Protein AF-A0A8S2TVH1-F1 (afdb_monomer)

Organism: NCBI:txid392030

Foldseek 3Di:
DPPPCPQVVVCVVQVDRPPDDDPPPPPVPVVPDLDFDWDWDWDWGADPNDIDIDIDIDTPSVPPD

Nearest PDB structures (foldseek):
  5knc-assembly1_G  TM=3.981E-01  e=2.047E+00  Enterococcus hirae ATCC 9790
  9b8p-assembly1_H  TM=3.356E-01  e=3.007E+00  Rattus norvegicus
  6xbw-assembly1_H  TM=3.119E-01  e=3.646E+00  Bos taurus
  6o7x-assembly1_M  TM=3.959E-01  e=6.493E+00  Saccharomyces cerevisiae S288C
  7y8r-assembly1_M  TM=4.176E-01  e=8.393E+00  Homo sapiens

Radius of gyration: 13.95 Å; Cα contacts (8 Å, |Δi|>4): 58; chains: 1; bounding box: 35×22×32 Å

Sequence (65 aa):
ESGLGKTTLINSLFQRDLHSQQHLSNAAQEQLYSSIKIEPSTINIEECGVKVRLTIINTPGYGDS

Solvent-accessible surface area (backbone atoms only — not comparable to full-atom values): 4418 Å² total; per-residue (Å²): 82,86,85,80,47,65,69,56,52,54,25,65,76,65,76,42,82,89,82,78,82,79,83,82,84,50,74,86,68,56,76,81,53,97,57,69,44,81,46,80,46,76,49,80,46,74,56,98,88,43,80,44,78,50,75,47,76,44,52,57,60,55,75,64,126

Mean predicted aligned error: 10.28 Å

InterPro domains:
  IPR027417 P-loop containing nucleoside triphosphate hydrolase [G3DSA:3.40.50.300] (1-65)
  IPR027417 P-loop containing nucleoside triphosphate hydrolase [SSF52540] (2-64)
  IPR030379 Septin-type guanine nucleotide-binding (G) domain [PF00735] (1-65)
  IPR030379 Septin-type guanine nucleotide-binding (G) domain [PS51719] (1-65)

pLDDT: mean 70.04, std 13.59, rang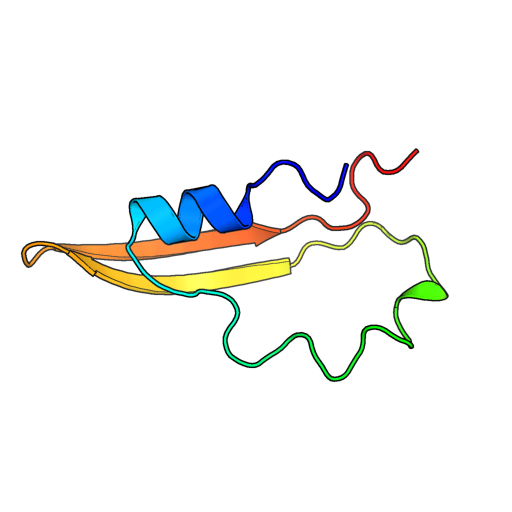e [44.66, 87.56]

Secondary structure (DSSP, 8-state):
---SSHHHHHHHHHT--S-SSSSSSSTTTGGG------EEEEEEEEETTEEEEEEEEE-TTTT--

Structure (mmCIF, N/CA/C/O backbone):
data_AF-A0A8S2TVH1-F1
#
_entry.id   AF-A0A8S2TVH1-F1
#
loop_
_atom_site.group_PDB
_atom_site.id
_atom_site.type_symbol
_atom_site.label_atom_id
_atom_site.label_alt_id
_atom_site.label_comp_id
_atom_site.label_asym_id
_atom_site.label_entity_id
_atom_site.label_seq_id
_atom_site.pdbx_PDB_ins_code
_atom_site.Cartn_x
_atom_site.Cartn_y
_atom_site.Cartn_z
_atom_site.occupancy
_atom_site.B_iso_or_equiv
_atom_site.auth_seq_id
_atom_site.auth_comp_id
_atom_site.auth_asym_id
_atom_site.auth_atom_id
_atom_site.pdbx_PDB_model_num
ATOM 1 N N . GLU A 1 1 ? 11.772 6.584 -12.518 1.00 52.28 1 GLU A N 1
ATOM 2 C CA . GLU A 1 1 ? 12.093 7.407 -11.324 1.00 52.28 1 GLU A CA 1
ATOM 3 C C . GLU A 1 1 ? 11.694 6.731 -10.001 1.00 52.28 1 GLU A C 1
ATOM 5 O O . GLU A 1 1 ? 10.584 6.900 -9.464 1.00 52.28 1 GLU A O 1
ATOM 10 N N . SER A 1 2 ? 12.636 5.972 -9.439 1.00 58.53 2 SER A N 1
ATOM 11 C CA . SER A 1 2 ? 12.660 5.629 -8.010 1.00 58.53 2 SER A CA 1
ATOM 12 C C . SER A 1 2 ? 13.043 6.859 -7.161 1.00 58.53 2 SER A C 1
ATOM 14 O O . SER A 1 2 ? 13.802 7.704 -7.619 1.00 58.53 2 SER A O 1
ATOM 16 N N . GLY A 1 3 ? 12.506 6.996 -5.938 1.00 66.31 3 GLY A N 1
ATOM 17 C CA . GLY A 1 3 ? 12.894 8.074 -5.000 1.00 66.31 3 GLY A CA 1
ATOM 18 C C . GLY A 1 3 ? 11.936 9.268 -4.837 1.00 66.31 3 GLY A C 1
ATOM 19 O O . GLY A 1 3 ? 12.167 10.110 -3.979 1.00 66.31 3 GLY A O 1
ATOM 20 N N . LEU A 1 4 ? 10.809 9.323 -5.555 1.00 75.06 4 LEU A N 1
ATOM 21 C CA . LEU A 1 4 ? 9.818 10.421 -5.459 1.00 75.06 4 LEU A CA 1
ATOM 22 C C . LEU A 1 4 ? 8.952 10.425 -4.174 1.00 75.06 4 LEU A C 1
ATOM 24 O O . LEU A 1 4 ? 7.881 11.021 -4.147 1.00 75.06 4 LEU A O 1
ATOM 28 N N . GLY A 1 5 ? 9.342 9.699 -3.124 1.00 74.88 5 GLY A N 1
ATOM 29 C CA . GLY A 1 5 ? 8.609 9.694 -1.849 1.00 74.88 5 GLY A CA 1
ATOM 30 C C . GLY A 1 5 ? 7.233 9.009 -1.864 1.00 74.88 5 GLY A C 1
ATOM 31 O O . GLY A 1 5 ? 6.472 9.172 -0.919 1.00 74.88 5 GLY A O 1
ATOM 32 N N . LYS A 1 6 ? 6.903 8.214 -2.892 1.00 80.12 6 LYS A N 1
ATOM 33 C CA . LYS A 1 6 ? 5.612 7.497 -3.013 1.00 80.12 6 LYS A CA 1
ATOM 34 C C . LYS A 1 6 ? 5.301 6.636 -1.780 1.00 80.12 6 LYS A C 1
ATOM 36 O O . LYS A 1 6 ? 4.217 6.723 -1.217 1.00 80.12 6 LYS A O 1
ATOM 41 N N . THR A 1 7 ? 6.283 5.866 -1.320 1.00 73.19 7 THR A N 1
ATOM 42 C CA . THR A 1 7 ? 6.190 5.080 -0.083 1.00 73.19 7 THR A CA 1
ATOM 43 C C . THR A 1 7 ? 5.987 5.965 1.144 1.00 73.19 7 THR A C 1
ATOM 45 O O . THR A 1 7 ? 5.122 5.683 1.967 1.00 73.19 7 THR A O 1
ATOM 48 N N . THR A 1 8 ? 6.749 7.055 1.248 1.00 81.12 8 THR A N 1
ATOM 49 C CA . THR A 1 8 ? 6.647 8.007 2.359 1.00 81.12 8 THR A CA 1
ATOM 50 C C . THR A 1 8 ? 5.254 8.623 2.430 1.00 81.12 8 THR A C 1
ATOM 52 O O . THR A 1 8 ? 4.677 8.671 3.507 1.00 81.12 8 THR A O 1
ATOM 55 N N . LEU A 1 9 ? 4.676 9.016 1.291 1.00 80.62 9 LEU A N 1
ATOM 56 C CA . LEU A 1 9 ? 3.328 9.578 1.223 1.00 80.62 9 LEU A CA 1
ATOM 57 C C . LEU A 1 9 ? 2.280 8.602 1.762 1.00 80.62 9 LEU A C 1
ATOM 59 O O . LEU A 1 9 ? 1.437 8.991 2.565 1.00 80.62 9 LEU A O 1
ATOM 63 N N . ILE A 1 10 ? 2.340 7.336 1.345 1.00 77.75 10 ILE A N 1
ATOM 64 C CA . ILE A 1 10 ? 1.367 6.335 1.791 1.00 77.75 10 ILE A CA 1
ATOM 65 C C . ILE A 1 10 ? 1.555 6.045 3.287 1.00 77.75 10 ILE A C 1
ATOM 67 O O . ILE A 1 10 ? 0.573 6.016 4.030 1.00 77.75 10 ILE A O 1
ATOM 71 N N . ASN A 1 11 ? 2.801 5.915 3.750 1.00 76.38 11 ASN A N 1
ATOM 72 C CA . ASN A 1 11 ? 3.092 5.734 5.171 1.00 76.38 11 ASN A CA 1
ATOM 73 C C . ASN A 1 11 ? 2.604 6.929 6.010 1.00 76.38 11 ASN A C 1
ATOM 75 O O . ASN A 1 11 ? 2.104 6.728 7.113 1.00 76.38 11 ASN A O 1
ATOM 79 N N . SER A 1 12 ? 2.705 8.161 5.497 1.00 79.25 12 SER A N 1
ATOM 80 C CA . SER A 1 12 ? 2.216 9.370 6.173 1.00 79.25 12 SER A CA 1
ATOM 81 C C . SER A 1 12 ? 0.692 9.476 6.190 1.00 79.25 12 SER A C 1
ATOM 83 O O . SER A 1 12 ? 0.138 9.849 7.220 1.00 79.25 12 SER A O 1
ATOM 85 N N . LEU A 1 13 ? 0.012 9.139 5.088 1.00 75.44 13 LEU A N 1
ATOM 86 C CA . LEU A 1 13 ? -1.453 9.189 5.010 1.00 75.44 13 LEU A CA 1
ATOM 87 C C . LEU A 1 13 ? -2.115 8.201 5.972 1.00 75.44 13 LEU A C 1
ATOM 89 O O . LEU A 1 13 ? -3.130 8.534 6.565 1.00 75.44 13 LEU A O 1
ATOM 93 N N . PHE A 1 14 ? -1.526 7.017 6.149 1.00 74.31 14 PHE A N 1
ATOM 94 C CA . PHE A 1 14 ? -2.124 5.944 6.949 1.00 74.31 14 PHE A CA 1
ATOM 95 C C . PHE A 1 14 ? -1.356 5.620 8.237 1.00 74.31 14 PHE A C 1
ATOM 97 O O . PHE A 1 14 ? -1.651 4.619 8.890 1.00 74.31 14 PHE A O 1
ATOM 104 N N . GLN A 1 15 ? -0.351 6.435 8.584 1.00 69.88 15 GLN A N 1
ATOM 105 C CA . GLN A 1 15 ? 0.505 6.296 9.773 1.00 69.88 15 GLN A CA 1
ATOM 106 C C . GLN A 1 15 ? 1.014 4.859 10.003 1.00 69.88 15 GLN A C 1
ATOM 108 O O . GLN A 1 15 ? 1.088 4.374 11.133 1.00 69.88 15 GLN A O 1
ATOM 113 N N . ARG A 1 16 ? 1.343 4.143 8.922 1.00 66.88 16 ARG A N 1
ATOM 114 C CA . ARG A 1 16 ? 1.787 2.742 8.959 1.00 66.88 16 ARG A CA 1
ATOM 115 C C . ARG A 1 16 ? 3.011 2.530 8.094 1.00 66.88 16 ARG A C 1
ATOM 117 O O . ARG A 1 16 ? 3.068 3.035 6.982 1.00 66.88 16 ARG A O 1
ATOM 124 N N . ASP A 1 17 ? 3.936 1.704 8.575 1.00 65.12 17 ASP A N 1
ATOM 125 C CA . ASP A 1 17 ? 5.059 1.228 7.772 1.00 65.12 17 ASP A CA 1
ATOM 126 C C . ASP A 1 17 ? 4.640 0.043 6.903 1.00 65.12 17 ASP A C 1
ATOM 128 O O . ASP A 1 17 ? 4.451 -1.079 7.376 1.00 65.12 17 ASP A O 1
ATOM 132 N N . LEU A 1 18 ? 4.500 0.303 5.604 1.00 63.12 18 LEU A N 1
ATOM 133 C CA . LEU A 1 18 ? 4.112 -0.705 4.615 1.00 63.12 18 LEU A CA 1
ATOM 134 C C . LEU A 1 18 ? 5.250 -1.638 4.200 1.00 63.12 18 LEU A C 1
ATOM 136 O O . LEU A 1 18 ? 5.001 -2.689 3.613 1.00 63.12 18 LEU A O 1
ATOM 140 N N . HIS A 1 19 ? 6.489 -1.277 4.528 1.00 59.16 19 HIS A N 1
ATOM 141 C CA . HIS A 1 19 ? 7.685 -2.040 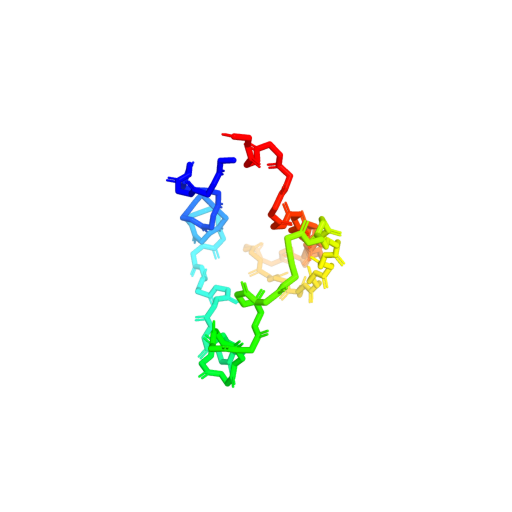4.177 1.00 59.16 19 HIS A CA 1
ATOM 142 C C . HIS A 1 19 ? 8.355 -2.592 5.427 1.00 59.16 19 HIS A C 1
ATOM 144 O O . HIS A 1 19 ? 9.469 -2.204 5.754 1.00 59.16 19 HIS A O 1
ATOM 150 N N . SER A 1 20 ? 7.689 -3.485 6.158 1.00 50.00 20 SER A N 1
ATOM 151 C CA . SER A 1 20 ? 8.315 -4.083 7.343 1.00 50.00 20 SER A CA 1
ATOM 152 C C . SER A 1 20 ? 9.012 -5.423 7.096 1.00 50.00 20 SER A C 1
ATOM 154 O O . SER A 1 20 ? 9.841 -5.785 7.924 1.00 50.00 20 SER A O 1
ATOM 156 N N . GLN A 1 21 ? 8.762 -6.181 6.015 1.00 44.97 21 GLN A N 1
ATOM 157 C CA . GLN A 1 21 ? 9.251 -7.580 5.997 1.00 44.97 21 GLN A CA 1
ATO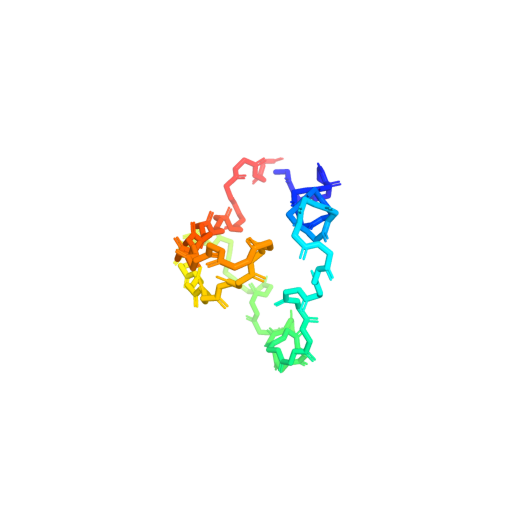M 158 C C . GLN A 1 21 ? 9.636 -8.233 4.652 1.00 44.97 21 GLN A C 1
ATOM 160 O O . GLN A 1 21 ? 10.111 -9.362 4.700 1.00 44.97 21 GLN A O 1
ATOM 165 N N . GLN A 1 22 ? 9.480 -7.619 3.470 1.00 46.44 22 GLN A N 1
ATOM 166 C CA . GLN A 1 22 ? 9.663 -8.382 2.209 1.00 46.44 22 GLN A CA 1
ATOM 167 C C . GLN A 1 22 ? 10.816 -7.965 1.285 1.00 46.44 22 GLN A C 1
ATOM 169 O O . GLN A 1 22 ? 11.113 -8.692 0.344 1.00 46.44 22 GLN A O 1
ATOM 174 N N . HIS A 1 23 ? 11.526 -6.867 1.554 1.00 47.53 23 HIS A N 1
ATOM 175 C CA . HIS A 1 23 ? 12.498 -6.321 0.593 1.00 47.53 23 HIS A CA 1
ATOM 176 C C . HIS A 1 23 ? 13.981 -6.549 0.962 1.00 47.53 23 HIS A C 1
ATOM 178 O O . HIS A 1 23 ? 14.858 -5.805 0.530 1.00 47.53 23 HIS A O 1
ATOM 184 N N . LEU A 1 24 ? 14.309 -7.561 1.773 1.00 45.81 24 LEU A N 1
ATOM 185 C CA . LEU A 1 24 ? 15.717 -7.876 2.087 1.00 45.81 24 LEU A CA 1
ATOM 186 C C . LEU A 1 24 ? 16.263 -9.125 1.387 1.00 45.81 24 LEU A C 1
ATOM 188 O O . LEU A 1 24 ? 17.474 -9.319 1.389 1.00 45.81 24 LEU A O 1
ATOM 192 N N . SER A 1 25 ? 15.429 -9.949 0.748 1.00 44.66 25 SER A N 1
ATOM 193 C CA . SER A 1 25 ? 15.897 -11.221 0.178 1.00 44.66 25 SER A CA 1
ATOM 194 C C . SER A 1 25 ? 16.340 -11.163 -1.289 1.00 44.66 25 SER A C 1
ATOM 196 O O . SER A 1 25 ? 17.132 -12.013 -1.686 1.00 44.66 25 SER A O 1
ATOM 198 N N . ASN A 1 26 ? 15.910 -10.180 -2.095 1.00 48.41 26 ASN A N 1
ATOM 199 C CA . ASN A 1 26 ? 16.059 -10.283 -3.562 1.00 48.41 26 ASN A CA 1
ATOM 200 C C . ASN A 1 26 ? 16.793 -9.121 -4.257 1.00 48.41 26 ASN A C 1
ATOM 202 O O . ASN A 1 26 ? 17.026 -9.200 -5.463 1.00 48.41 26 ASN A O 1
ATOM 206 N N . ALA A 1 27 ? 17.229 -8.084 -3.531 1.00 51.25 27 ALA A N 1
ATOM 207 C CA . ALA A 1 27 ? 17.846 -6.891 -4.133 1.00 51.25 27 ALA A CA 1
ATOM 208 C C . ALA A 1 27 ? 19.080 -7.197 -5.017 1.00 51.25 27 ALA A C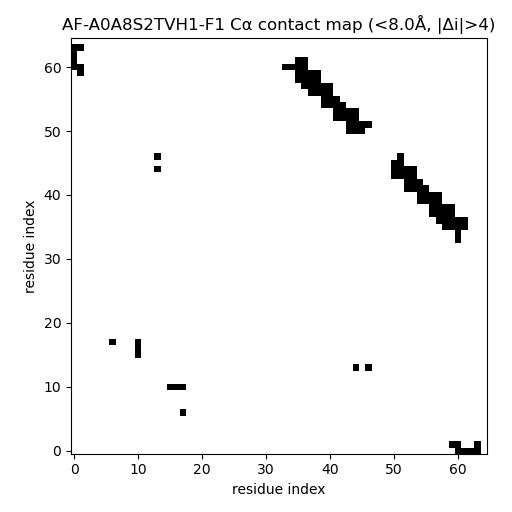 1
ATOM 210 O O . ALA A 1 27 ? 19.335 -6.490 -5.986 1.00 51.25 27 ALA A O 1
ATOM 211 N N . ALA A 1 28 ? 19.815 -8.278 -4.726 1.00 48.81 28 ALA A N 1
ATOM 212 C CA . ALA A 1 28 ? 20.979 -8.701 -5.511 1.00 48.81 28 ALA A CA 1
ATOM 213 C C . ALA A 1 28 ? 20.630 -9.490 -6.794 1.00 48.81 28 ALA A C 1
ATOM 215 O O . ALA A 1 28 ? 21.451 -9.558 -7.704 1.00 48.81 28 ALA A O 1
ATOM 216 N N . GLN A 1 29 ? 19.438 -10.095 -6.891 1.00 48.94 29 GLN A N 1
ATOM 217 C CA . GLN A 1 29 ? 19.024 -10.892 -8.059 1.00 48.94 29 GLN A CA 1
ATOM 218 C C . GLN A 1 29 ? 18.225 -10.080 -9.086 1.00 48.94 29 GLN A C 1
ATOM 220 O O . GLN A 1 29 ? 18.217 -10.414 -10.269 1.00 48.94 29 GLN A O 1
ATOM 225 N N . GLU A 1 30 ? 17.573 -8.996 -8.662 1.00 51.12 30 GLU A N 1
ATOM 226 C CA . GLU A 1 30 ? 16.733 -8.176 -9.544 1.00 51.12 30 GLU A CA 1
ATOM 227 C C . GLU A 1 30 ? 17.519 -7.211 -10.437 1.00 51.12 30 GLU A C 1
ATOM 229 O O . GLU A 1 30 ? 16.988 -6.730 -11.435 1.00 51.12 30 GLU A O 1
ATOM 234 N N . GLN A 1 31 ? 18.799 -6.989 -10.137 1.00 51.03 31 GLN A N 1
ATOM 235 C CA . GLN A 1 31 ? 19.682 -6.111 -10.908 1.00 51.03 31 GLN A CA 1
ATOM 236 C C . GLN A 1 31 ? 20.022 -6.647 -12.311 1.00 51.03 31 GLN A C 1
ATOM 238 O O . GLN A 1 31 ? 20.543 -5.905 -13.139 1.00 51.03 31 GLN A O 1
ATOM 243 N N . LEU A 1 32 ? 19.735 -7.924 -12.592 1.00 53.62 32 LEU A N 1
ATOM 244 C CA . LEU A 1 32 ? 20.107 -8.578 -13.852 1.00 53.62 32 LEU A CA 1
ATOM 245 C C . LEU A 1 32 ? 19.076 -8.414 -14.978 1.00 53.62 32 LEU A C 1
ATOM 247 O O . LEU A 1 32 ? 19.403 -8.687 -16.130 1.00 53.62 32 LEU A O 1
ATOM 251 N N . TYR A 1 33 ? 17.861 -7.942 -14.686 1.00 50.94 33 TYR A N 1
ATOM 252 C CA . TYR A 1 33 ? 16.817 -7.781 -15.698 1.00 50.94 33 TYR A CA 1
ATOM 253 C C . TYR A 1 33 ? 16.067 -6.468 -15.473 1.00 50.94 33 TYR A C 1
ATOM 255 O O . TYR A 1 33 ? 15.219 -6.378 -14.589 1.00 50.94 33 TYR A O 1
ATOM 263 N N . SER A 1 34 ? 16.342 -5.457 -16.306 1.00 56.75 34 SER A N 1
ATOM 264 C CA . SER A 1 34 ? 15.626 -4.170 -16.356 1.00 56.75 34 SER A CA 1
ATOM 265 C C . SER A 1 34 ? 14.211 -4.330 -16.936 1.00 56.75 34 SER A C 1
ATOM 267 O O . SER A 1 34 ? 13.830 -3.692 -17.917 1.00 56.75 34 SER A O 1
ATOM 269 N N . SER A 1 35 ? 13.442 -5.270 -16.399 1.00 66.06 35 SER A N 1
ATOM 270 C CA . SER A 1 35 ? 12.060 -5.497 -16.798 1.00 66.06 35 SER A CA 1
ATOM 271 C C . SER A 1 35 ? 11.155 -4.649 -15.922 1.00 66.06 35 SER A C 1
ATOM 273 O O . SER A 1 35 ? 11.268 -4.682 -14.698 1.00 66.06 35 SER A O 1
ATOM 275 N N . ILE A 1 36 ? 10.246 -3.908 -16.554 1.00 75.50 36 ILE A N 1
ATOM 276 C CA . ILE A 1 36 ? 9.151 -3.236 -15.853 1.00 75.50 36 ILE A CA 1
ATOM 277 C C . ILE A 1 36 ? 8.347 -4.322 -15.132 1.00 75.50 36 ILE A C 1
ATOM 279 O O . ILE A 1 36 ? 7.850 -5.250 -15.775 1.00 75.50 36 ILE A O 1
ATOM 283 N N . LYS A 1 37 ? 8.224 -4.221 -13.808 1.00 77.88 37 LYS A N 1
ATOM 284 C CA . LYS A 1 37 ? 7.391 -5.131 -13.0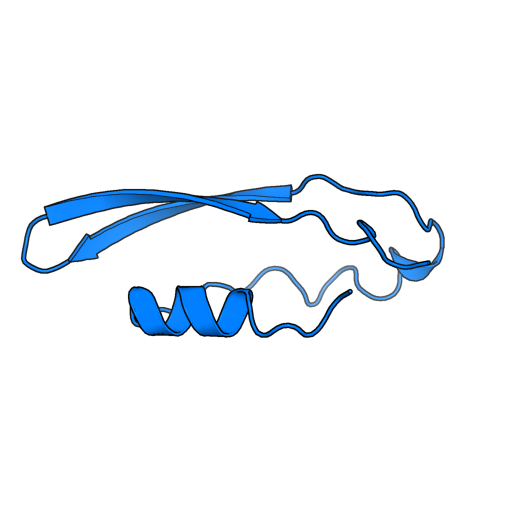09 1.00 77.88 37 LYS A CA 1
ATOM 285 C C . LYS A 1 37 ? 6.129 -4.415 -12.556 1.00 77.88 37 LYS A C 1
ATOM 287 O O . LYS A 1 37 ? 6.122 -3.197 -12.409 1.00 77.88 37 LYS A O 1
ATOM 292 N N . ILE A 1 38 ? 5.064 -5.180 -12.336 1.00 82.50 38 ILE A N 1
ATOM 293 C CA . ILE A 1 38 ? 3.828 -4.705 -11.710 1.00 82.50 38 ILE A CA 1
ATOM 294 C C . ILE A 1 38 ? 3.648 -5.508 -10.427 1.00 82.50 38 ILE A C 1
ATOM 296 O O . ILE A 1 38 ? 3.475 -6.724 -10.469 1.00 82.50 38 ILE A O 1
ATOM 300 N N . GLU A 1 39 ? 3.691 -4.8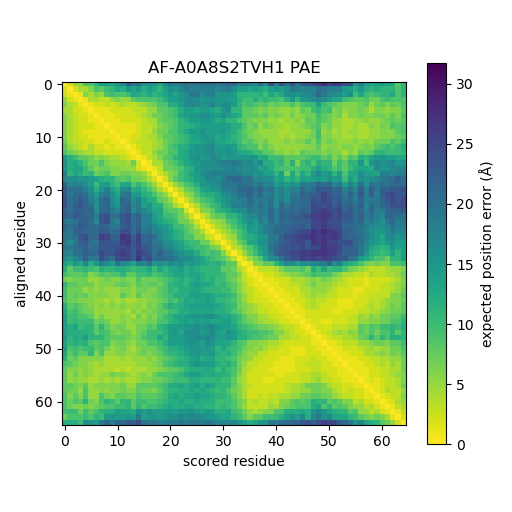22 -9.294 1.00 80.56 39 GLU A N 1
ATOM 301 C CA . GLU A 1 39 ? 3.668 -5.410 -7.959 1.00 80.56 39 GLU A CA 1
ATOM 302 C C . GLU A 1 39 ? 2.457 -4.875 -7.182 1.00 80.56 39 GLU A C 1
ATOM 304 O O . GLU A 1 39 ? 2.507 -3.773 -6.623 1.00 80.56 39 GLU A O 1
ATOM 309 N N . PRO A 1 40 ? 1.334 -5.616 -7.166 1.00 81.12 40 PRO A N 1
ATOM 310 C CA . PRO A 1 40 ? 0.181 -5.268 -6.353 1.00 81.12 40 PRO A CA 1
ATOM 311 C C . PRO A 1 40 ? 0.401 -5.668 -4.888 1.00 81.12 40 PRO A C 1
ATOM 313 O O . PRO A 1 40 ? 0.734 -6.810 -4.583 1.00 81.12 40 PRO A O 1
ATOM 316 N N . SER A 1 41 ? 0.137 -4.744 -3.969 1.00 81.12 41 SER A N 1
ATOM 317 C CA . SER A 1 41 ? 0.107 -4.984 -2.527 1.00 81.12 41 SER A CA 1
ATOM 318 C C . SER A 1 41 ? -1.218 -4.491 -1.962 1.00 81.12 41 SER A C 1
ATOM 320 O O . SER A 1 41 ? -1.565 -3.320 -2.103 1.00 81.12 41 SER A O 1
ATOM 322 N N . THR A 1 42 ? -1.985 -5.381 -1.336 1.00 81.69 42 THR A N 1
ATOM 323 C CA . THR A 1 42 ? -3.268 -5.033 -0.719 1.00 81.69 42 THR A CA 1
ATOM 324 C C . THR A 1 42 ? -3.165 -5.150 0.788 1.00 81.69 42 THR A C 1
ATOM 326 O O . THR A 1 42 ? -2.743 -6.178 1.314 1.00 81.69 42 THR A O 1
ATOM 329 N N . ILE A 1 43 ? -3.629 -4.121 1.488 1.00 80.25 43 ILE A N 1
ATOM 330 C CA . ILE A 1 43 ? -3.714 -4.103 2.942 1.00 80.25 43 ILE A CA 1
ATOM 331 C C . ILE A 1 43 ? -5.100 -3.655 3.402 1.00 80.25 43 ILE A C 1
ATOM 333 O O . ILE A 1 43 ? -5.801 -2.905 2.720 1.00 80.25 43 ILE A O 1
ATOM 337 N N . ASN A 1 44 ? -5.495 -4.115 4.586 1.00 84.31 44 ASN A N 1
ATOM 338 C CA . ASN A 1 44 ? -6.698 -3.640 5.260 1.00 84.31 44 ASN A CA 1
ATOM 339 C C . ASN A 1 44 ? -6.289 -2.704 6.404 1.00 84.31 44 ASN A C 1
ATOM 341 O O . ASN A 1 44 ? -5.438 -3.039 7.233 1.00 84.31 44 ASN A O 1
ATOM 345 N N . ILE A 1 45 ? -6.893 -1.525 6.432 1.00 82.81 45 ILE A N 1
ATOM 346 C CA . ILE A 1 45 ? -6.632 -0.452 7.387 1.00 82.81 45 ILE A CA 1
ATOM 347 C C . ILE A 1 45 ? -7.941 -0.153 8.106 1.00 82.81 45 ILE A C 1
ATOM 349 O O . ILE A 1 45 ? -9.015 -0.267 7.519 1.00 82.81 45 ILE A O 1
ATOM 353 N N . GLU A 1 46 ? -7.856 0.207 9.379 1.00 82.56 46 GLU A N 1
ATOM 354 C CA . GLU A 1 46 ? -8.986 0.745 10.122 1.00 82.56 46 GLU A CA 1
ATOM 355 C C . GLU A 1 46 ? -8.581 2.111 10.659 1.00 82.56 46 GLU A C 1
ATOM 357 O O . GLU A 1 46 ? -7.577 2.220 11.361 1.00 82.56 46 GLU A O 1
ATOM 362 N N . GLU A 1 47 ? -9.332 3.145 10.292 1.00 76.81 47 GLU A N 1
ATOM 363 C CA . GLU A 1 47 ? -9.052 4.526 10.669 1.00 76.81 47 GLU A CA 1
ATOM 364 C C . GLU A 1 47 ? -10.348 5.177 11.148 1.00 76.81 47 GLU A C 1
ATOM 366 O O . GLU A 1 47 ? -11.362 5.153 10.450 1.00 76.81 47 GLU A O 1
ATOM 371 N N . CYS A 1 48 ? -10.346 5.692 12.380 1.00 83.69 48 CYS A N 1
ATOM 372 C CA . CYS A 1 48 ? -11.529 6.286 13.015 1.00 83.69 48 CYS A CA 1
ATOM 373 C C . CYS A 1 48 ? -12.788 5.383 12.980 1.00 83.69 48 CYS A C 1
ATOM 375 O O . CYS A 1 48 ? -13.907 5.876 12.864 1.00 83.69 48 CYS A O 1
ATOM 377 N N . GLY A 1 49 ? -12.615 4.055 13.062 1.00 85.00 49 GLY A N 1
ATOM 378 C CA . GLY A 1 49 ? -13.708 3.071 12.996 1.00 85.00 49 GLY A CA 1
ATOM 379 C C . GLY A 1 49 ? -14.191 2.731 11.578 1.00 85.00 49 GLY A C 1
ATOM 380 O O . GLY A 1 49 ? -15.113 1.931 11.418 1.00 85.00 49 GLY A O 1
ATOM 381 N N . VAL A 1 50 ? -13.570 3.298 10.540 1.00 87.56 50 VAL A N 1
ATOM 382 C CA . VAL A 1 50 ? -13.838 2.978 9.133 1.00 87.56 50 VAL A CA 1
ATOM 383 C C . VAL A 1 50 ? -12.806 1.977 8.633 1.00 87.56 50 VAL A C 1
ATOM 385 O O . VAL A 1 50 ? -11.603 2.213 8.714 1.00 87.56 50 VAL A O 1
ATOM 388 N N . LYS A 1 51 ? -13.276 0.861 8.069 1.00 85.88 51 LYS A N 1
ATOM 389 C CA . LYS A 1 51 ? -12.415 -0.154 7.451 1.00 85.88 51 LYS A CA 1
ATOM 390 C C . LYS A 1 51 ? -12.191 0.169 5.980 1.00 85.88 51 LYS A C 1
ATOM 392 O O . LYS A 1 51 ? -13.132 0.178 5.191 1.00 85.88 51 LYS A O 1
ATOM 397 N N . VAL A 1 52 ? -10.937 0.384 5.612 1.00 85.00 52 VAL A N 1
ATOM 398 C CA . VAL A 1 52 ? -10.498 0.703 4.255 1.00 85.00 52 VAL A CA 1
ATOM 399 C C . VAL A 1 52 ? -9.634 -0.436 3.729 1.00 85.00 52 VAL A C 1
ATOM 401 O O . VAL A 1 52 ? -8.713 -0.901 4.397 1.00 85.00 52 VAL A O 1
ATOM 404 N N . ARG A 1 53 ? -9.908 -0.884 2.502 1.00 86.12 53 ARG A N 1
ATOM 405 C CA . ARG A 1 53 ? -9.010 -1.774 1.762 1.00 86.12 53 ARG A CA 1
ATOM 406 C C . ARG A 1 53 ? -8.182 -0.933 0.805 1.00 86.12 53 ARG A C 1
ATOM 408 O O . ARG A 1 53 ? -8.705 -0.459 -0.199 1.00 86.12 53 ARG A O 1
ATOM 415 N N . LEU A 1 54 ? -6.899 -0.778 1.100 1.00 84.38 54 LEU A N 1
ATOM 416 C CA . LEU A 1 54 ? -5.967 -0.062 0.241 1.00 84.38 54 LEU A CA 1
ATOM 417 C C . LEU A 1 54 ? -5.222 -1.063 -0.640 1.00 84.38 54 LEU A C 1
ATOM 419 O O . LEU A 1 54 ? -4.637 -2.017 -0.135 1.00 84.38 54 LEU A O 1
ATOM 423 N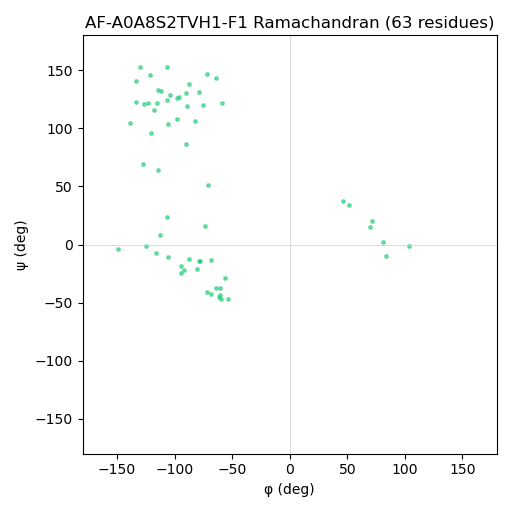 N . THR A 1 55 ? -5.240 -0.846 -1.954 1.00 84.50 55 THR A N 1
ATOM 424 C CA . THR A 1 55 ? -4.410 -1.599 -2.902 1.00 84.50 55 THR A CA 1
ATOM 425 C C . THR A 1 55 ? -3.423 -0.648 -3.553 1.00 84.50 55 THR A C 1
ATOM 427 O O . THR A 1 55 ? -3.816 0.347 -4.154 1.00 84.50 55 THR A O 1
ATOM 430 N N . ILE A 1 56 ? -2.144 -0.957 -3.404 1.00 83.06 56 ILE A N 1
ATOM 431 C CA . ILE A 1 56 ? -1.013 -0.193 -3.907 1.00 83.06 56 ILE A CA 1
ATOM 432 C C . ILE A 1 56 ? -0.456 -0.967 -5.088 1.00 83.06 56 ILE A C 1
ATOM 434 O O . ILE A 1 56 ? -0.126 -2.142 -4.954 1.00 83.06 56 ILE A O 1
ATOM 438 N N . ILE A 1 57 ? -0.360 -0.317 -6.240 1.00 84.12 57 ILE A N 1
ATOM 439 C CA . ILE A 1 57 ? 0.253 -0.901 -7.430 1.00 84.12 57 ILE A CA 1
ATOM 440 C C . ILE A 1 57 ? 1.615 -0.238 -7.604 1.00 84.12 57 ILE A C 1
ATOM 442 O O . ILE A 1 57 ? 1.696 0.920 -8.013 1.00 84.12 57 ILE A O 1
ATOM 446 N N . ASN A 1 58 ? 2.678 -0.959 -7.256 1.00 78.19 58 ASN A N 1
ATOM 447 C CA . ASN A 1 58 ? 4.044 -0.518 -7.497 1.00 78.19 58 ASN A CA 1
ATOM 448 C C . ASN A 1 58 ? 4.484 -0.954 -8.894 1.00 78.19 58 ASN A C 1
ATOM 450 O O . ASN A 1 58 ? 4.218 -2.074 -9.322 1.00 78.19 58 ASN A O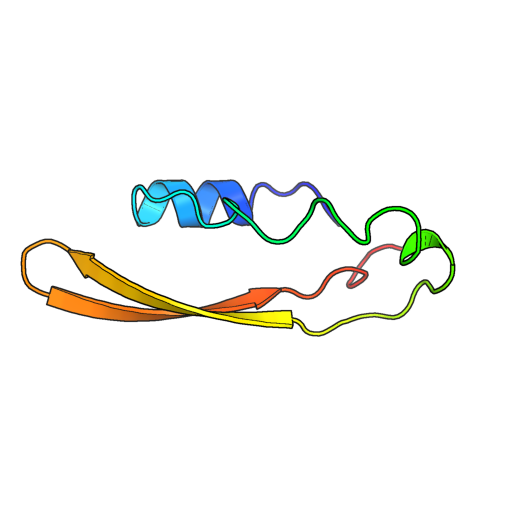 1
ATOM 454 N N . THR A 1 59 ? 5.171 -0.064 -9.603 1.00 82.06 59 THR A N 1
ATOM 455 C CA . THR A 1 59 ? 5.697 -0.339 -10.944 1.00 82.06 59 THR A CA 1
ATOM 456 C C . THR A 1 59 ? 7.194 -0.024 -11.014 1.00 82.06 59 THR A C 1
ATOM 458 O O . THR A 1 59 ? 7.573 0.994 -11.605 1.00 82.06 59 THR A O 1
ATOM 461 N N . PRO A 1 60 ? 8.064 -0.805 -10.344 1.00 77.06 60 PRO A N 1
ATOM 462 C CA . PRO A 1 60 ? 9.504 -0.562 -10.391 1.00 77.06 60 PRO A CA 1
ATOM 463 C C . PRO A 1 60 ? 10.035 -0.762 -11.821 1.00 77.06 60 PRO A C 1
ATOM 465 O O . PRO A 1 60 ? 9.547 -1.614 -12.568 1.00 77.06 60 PRO A O 1
ATOM 468 N N . GLY A 1 61 ? 11.000 0.070 -12.226 1.00 73.38 61 GLY A N 1
ATOM 469 C CA . GLY A 1 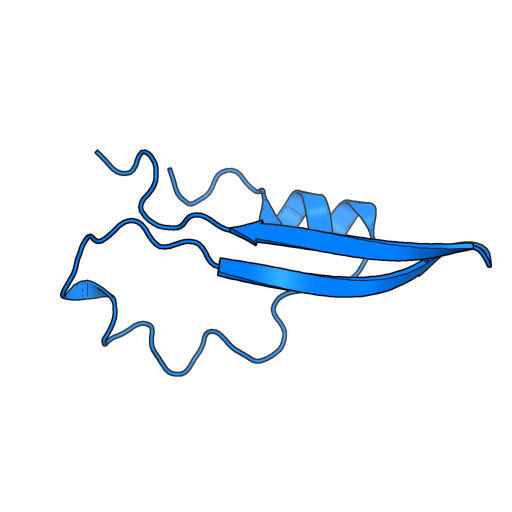61 ? 11.512 0.120 -13.600 1.00 73.38 61 GLY A CA 1
ATOM 470 C C . GLY A 1 61 ? 10.679 0.973 -14.568 1.00 73.38 61 GLY A C 1
ATOM 471 O O . GLY A 1 61 ? 11.127 1.245 -15.679 1.00 73.38 61 GLY A O 1
ATOM 472 N N . TYR A 1 62 ? 9.478 1.431 -14.186 1.00 75.69 62 TYR A N 1
ATOM 473 C CA . TYR A 1 62 ? 8.686 2.341 -15.022 1.00 75.69 62 TYR A CA 1
ATOM 474 C C . TYR A 1 62 ? 9.261 3.769 -14.981 1.00 75.69 62 TYR A C 1
ATOM 476 O O . TYR A 1 62 ? 9.334 4.401 -13.920 1.00 75.69 62 TYR A O 1
ATOM 484 N N . GLY A 1 63 ? 9.659 4.292 -16.145 1.00 69.62 63 GLY A N 1
ATOM 485 C CA . GLY A 1 63 ? 10.275 5.619 -16.275 1.00 69.62 63 GLY A CA 1
ATOM 486 C C . GLY A 1 63 ? 11.703 5.703 -15.723 1.00 69.62 63 GLY A C 1
ATOM 487 O O . GLY A 1 63 ? 12.140 6.791 -15.355 1.00 69.62 63 GLY A O 1
ATOM 488 N N . ASP A 1 64 ? 12.390 4.567 -15.574 1.00 67.06 64 ASP A N 1
ATOM 489 C CA . ASP A 1 64 ? 13.844 4.508 -15.409 1.00 67.06 64 ASP A CA 1
ATOM 490 C C . ASP A 1 64 ? 14.448 4.391 -16.823 1.00 67.06 64 ASP A C 1
ATOM 492 O O . ASP A 1 64 ? 14.609 3.291 -17.349 1.00 67.06 64 ASP A O 1
ATOM 496 N N . SER A 1 65 ? 14.668 5.542 -17.467 1.00 57.09 65 SER A N 1
ATOM 497 C CA . SER A 1 65 ? 15.425 5.686 -18.721 1.00 57.09 65 SER A CA 1
ATOM 498 C C . SER A 1 65 ? 16.780 6.314 -18.436 1.00 57.09 65 SER A C 1
ATOM 500 O O . SER A 1 65 ? 16.825 7.193 -17.545 1.00 57.09 65 SER A O 1
#